Protein AF-A0A497JF42-F1 (afdb_monomer)

Secondary structure (DSSP, 8-state):
---EEETTEEESSS-BPPTTSS-SSHHHHHHHHHTT-SBEEPPPB-SS-B--SPSP-EEEETTEEEE-----B--HHHHHHHHHHHHTTSS-EEEEE--SSHHHHHHHHHHHTTTSSEEEE---SB-TTS-BGGG-HHHHHHHHHH-

Sequence (147 aa):
MLSTNVCKLKLRNPTILASGILGSTGASLKRVARHGAGAVVTKSIGKTPREGHKNPTIIELGDCLINAIGLANPGYKAFVEEIKIARQGNIPVIASVFGRSIEEYVEVAKGLQDYADAIELNLSCPNIEGKLFAQDAELSYEVVREV

pLDDT: mean 95.12, std 5.79, range [64.5, 98.75]

Foldseek 3Di:
DAWDDDPPFTFPHPAEADAPVLQQALVSLLVVLVVRGREYEHHAAWAAADQFDDPPQWDDDPPDIHGRRRSGHHHQVVCLVRLVSNCVSVHFYEYHYEDLALVRLLVSCVSCVVSGPYYHYDQQDHHPVGDGCVVDPVSVVSSVVND

Solvent-accessible surface area (backbone atoms only — not comparable to full-atom values): 7977 Å² total; per-residue (Å²): 135,60,58,42,72,57,91,91,46,77,21,76,26,82,48,62,46,54,63,62,58,66,17,85,40,12,71,46,33,21,48,47,36,72,72,68,43,16,28,39,25,28,29,51,28,28,73,60,62,36,84,37,48,74,79,83,31,64,47,80,56,89,97,44,74,51,72,53,51,63,64,50,32,74,10,43,82,67,43,49,60,32,45,60,48,22,48,76,34,77,44,50,38,30,42,25,32,32,42,51,48,59,68,39,36,34,53,38,48,67,74,40,55,91,72,31,77,42,80,40,82,51,42,82,42,49,29,85,86,65,50,41,35,69,79,34,72,65,55,38,48,52,46,65,72,70,93

Radius of gyration: 15.47 Å; Cα contacts (8 Å, |Δi|>4): 289; chains: 1; bounding box: 42×32×38 Å

Structure (mmCIF, N/CA/C/O bac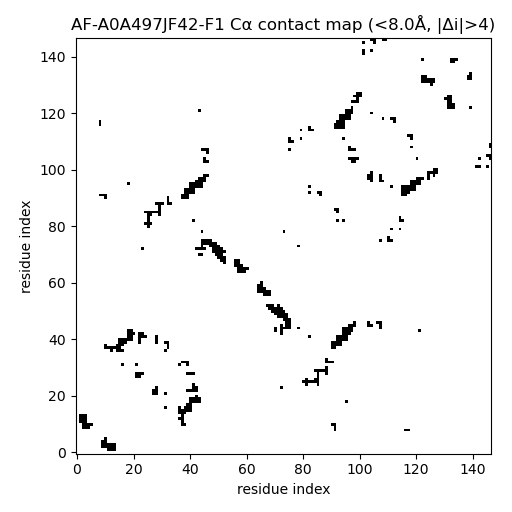kbone):
data_AF-A0A497JF42-F1
#
_entry.id   AF-A0A497JF42-F1
#
loop_
_atom_site.group_PDB
_atom_site.id
_atom_site.type_symbol
_atom_site.label_atom_id
_atom_site.label_alt_id
_atom_site.label_comp_id
_atom_site.label_asym_id
_atom_site.label_entity_id
_atom_site.label_seq_id
_atom_site.pdbx_PDB_ins_code
_atom_site.Cartn_x
_atom_site.Cartn_y
_atom_site.Cartn_z
_atom_site.occupancy
_atom_site.B_iso_or_equiv
_atom_site.auth_seq_id
_atom_site.auth_comp_id
_atom_site.auth_asym_id
_atom_site.auth_atom_id
_atom_site.pdbx_PDB_model_num
ATOM 1 N N . MET A 1 1 ? -25.081 -9.842 12.062 1.00 77.00 1 MET A N 1
ATOM 2 C CA . MET A 1 1 ? -24.153 -8.700 12.238 1.00 77.00 1 MET A CA 1
ATOM 3 C C . MET A 1 1 ? -22.841 -9.078 11.553 1.00 77.00 1 MET A C 1
ATOM 5 O O . MET A 1 1 ? -22.401 -10.190 11.791 1.00 77.00 1 MET A O 1
ATOM 9 N N . LEU A 1 2 ? -22.279 -8.246 10.662 1.00 95.50 2 LEU A N 1
ATOM 10 C CA . LEU A 1 2 ? -21.079 -8.591 9.862 1.00 95.50 2 LEU A CA 1
ATOM 11 C C . LEU A 1 2 ? -19.762 -8.004 10.413 1.00 95.50 2 LEU A C 1
ATOM 13 O O . LEU A 1 2 ? -18.708 -8.184 9.810 1.00 95.50 2 LEU A O 1
ATOM 17 N N . SER A 1 3 ? -19.800 -7.276 11.530 1.00 96.75 3 SER A N 1
ATOM 18 C CA . SER A 1 3 ? -18.610 -6.665 12.137 1.00 96.75 3 SER A CA 1
ATOM 19 C C . SER A 1 3 ? -17.518 -7.700 12.408 1.00 96.75 3 SER A C 1
ATOM 21 O O . SER A 1 3 ? -17.816 -8.780 12.912 1.00 96.75 3 SER A O 1
ATOM 23 N N . THR A 1 4 ? -16.267 -7.364 12.099 1.00 97.38 4 THR A N 1
ATOM 24 C CA . THR A 1 4 ? -15.122 -8.283 12.191 1.00 97.38 4 THR A CA 1
ATOM 25 C C . THR A 1 4 ? -13.882 -7.531 12.672 1.00 97.38 4 THR A C 1
ATOM 27 O O . THR A 1 4 ? -13.712 -6.352 12.363 1.00 97.38 4 THR A O 1
ATOM 30 N N . ASN A 1 5 ? -13.010 -8.209 13.419 1.00 97.25 5 ASN A N 1
ATOM 31 C CA . ASN A 1 5 ? -11.687 -7.697 13.768 1.00 97.25 5 ASN A CA 1
ATOM 32 C C . ASN A 1 5 ? -10.634 -8.388 12.898 1.00 97.25 5 ASN A C 1
ATOM 34 O O . ASN A 1 5 ? -10.625 -9.614 12.813 1.00 97.25 5 ASN A O 1
ATOM 38 N N . VAL A 1 6 ? -9.743 -7.610 12.287 1.00 95.75 6 VAL A N 1
ATOM 39 C CA . VAL A 1 6 ? -8.580 -8.114 11.545 1.00 95.75 6 VAL A CA 1
ATOM 40 C C . VAL A 1 6 ? -7.340 -7.515 12.193 1.00 95.75 6 VAL A C 1
ATOM 42 O O . VAL A 1 6 ? -7.120 -6.306 12.121 1.00 95.75 6 VAL A O 1
ATOM 45 N N . CYS A 1 7 ? -6.552 -8.342 12.881 1.00 92.94 7 CYS A N 1
ATOM 46 C CA . CYS A 1 7 ? -5.469 -7.875 13.750 1.00 92.94 7 CYS A CA 1
ATOM 47 C C . CYS A 1 7 ? -5.984 -6.806 14.742 1.00 92.94 7 CYS A C 1
ATOM 49 O O . CYS A 1 7 ? -6.870 -7.084 15.549 1.00 92.94 7 CYS A O 1
ATOM 51 N N . LYS A 1 8 ? -5.453 -5.577 14.676 1.00 92.50 8 LYS A N 1
ATOM 52 C CA . LYS A 1 8 ? -5.877 -4.437 15.508 1.00 92.50 8 LYS A CA 1
ATOM 53 C C . LYS A 1 8 ? -7.003 -3.602 14.874 1.00 92.50 8 LYS A C 1
ATOM 55 O O . LYS A 1 8 ? -7.526 -2.701 15.528 1.00 92.50 8 LYS A O 1
ATOM 60 N N . LEU A 1 9 ? -7.389 -3.885 13.627 1.00 96.81 9 LEU A N 1
ATOM 61 C CA . LEU A 1 9 ? -8.412 -3.135 12.901 1.00 96.81 9 LEU A CA 1
ATOM 62 C C . LEU A 1 9 ? -9.811 -3.625 13.274 1.00 96.81 9 LEU A C 1
ATOM 64 O O . LEU A 1 9 ? -10.141 -4.799 13.103 1.00 96.81 9 LEU A O 1
ATOM 68 N N . LYS A 1 10 ? -10.652 -2.698 13.737 1.00 97.06 10 LYS A N 1
ATOM 69 C CA . LYS A 1 10 ? -12.079 -2.935 13.979 1.00 97.06 10 LYS A CA 1
ATOM 70 C C . LYS A 1 10 ? -12.865 -2.528 12.740 1.00 97.06 10 LYS A C 1
ATOM 72 O O . LYS A 1 10 ? -12.937 -1.342 12.424 1.00 97.06 10 LYS A O 1
ATOM 77 N N . LEU A 1 11 ? -13.458 -3.495 12.045 1.00 98.25 11 LEU A N 1
ATOM 78 C CA . LEU A 1 11 ? -14.193 -3.259 10.805 1.00 98.25 11 LEU A CA 1
ATOM 79 C C . LEU A 1 11 ? -15.698 -3.400 11.038 1.00 98.25 11 LEU A C 1
ATOM 81 O O . LEU A 1 11 ? -16.174 -4.383 11.611 1.00 98.25 11 LEU A O 1
ATOM 85 N N . ARG A 1 12 ? -16.481 -2.443 10.530 1.00 97.12 12 ARG A N 1
ATOM 86 C CA . ARG A 1 12 ? -17.955 -2.505 10.593 1.00 97.12 12 ARG A CA 1
ATOM 87 C C . ARG A 1 12 ? -18.553 -3.657 9.769 1.00 97.12 12 ARG A C 1
ATOM 89 O O . ARG A 1 12 ? -19.689 -4.053 10.011 1.00 97.12 12 ARG A O 1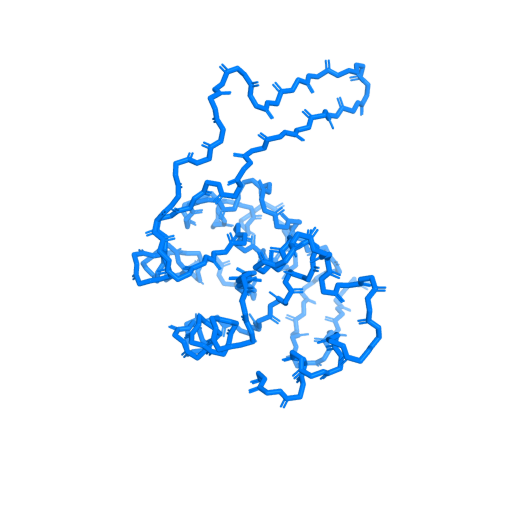
ATOM 96 N N . ASN A 1 13 ? -17.797 -4.175 8.802 1.00 97.88 13 ASN A N 1
ATOM 97 C CA . ASN A 1 13 ? -18.070 -5.360 7.985 1.00 97.88 13 ASN A CA 1
ATOM 98 C C . ASN A 1 13 ? -16.737 -5.852 7.361 1.00 97.88 13 ASN A C 1
ATOM 100 O O . ASN A 1 13 ? -15.760 -5.106 7.431 1.00 97.88 13 ASN A O 1
ATOM 104 N N . PRO A 1 14 ? -16.649 -7.050 6.752 1.00 97.38 14 PRO A N 1
ATOM 105 C CA . PRO A 1 14 ? -15.369 -7.616 6.316 1.00 97.38 14 PRO A CA 1
ATOM 106 C C . PRO A 1 14 ? -14.884 -7.096 4.951 1.00 97.38 14 PRO A C 1
ATOM 108 O O . PRO A 1 14 ? -13.887 -7.591 4.435 1.00 97.38 14 PRO A O 1
ATOM 111 N N . THR A 1 15 ? -15.580 -6.143 4.323 1.00 98.00 15 THR A N 1
ATOM 112 C CA . THR A 1 15 ? -15.193 -5.658 2.990 1.00 98.00 15 THR A CA 1
ATOM 113 C C . THR A 1 15 ? -14.031 -4.671 3.084 1.00 98.00 15 THR A C 1
ATOM 115 O O . THR A 1 15 ? -14.073 -3.710 3.853 1.00 98.00 15 THR A O 1
ATOM 118 N N . ILE A 1 16 ? -12.992 -4.891 2.283 1.00 98.31 16 ILE A N 1
ATOM 119 C CA . ILE A 1 16 ? -11.818 -4.021 2.187 1.00 98.31 16 ILE A CA 1
ATOM 120 C C . ILE A 1 16 ? -11.619 -3.688 0.707 1.00 98.31 16 ILE A C 1
ATOM 122 O O . ILE A 1 16 ? -11.621 -4.587 -0.133 1.00 98.31 16 ILE A O 1
ATOM 126 N N . LEU A 1 17 ? -11.494 -2.401 0.374 1.00 98.44 17 LEU A N 1
ATOM 127 C CA . LEU A 1 17 ? -11.210 -1.974 -1.001 1.00 98.44 17 LEU A CA 1
ATOM 128 C C . LEU A 1 17 ? -9.829 -2.482 -1.430 1.00 98.44 17 LEU A C 1
ATOM 130 O O . LEU A 1 17 ? -8.852 -2.198 -0.747 1.00 98.44 17 LEU A O 1
ATOM 134 N N . ALA A 1 18 ? -9.734 -3.169 -2.567 1.00 97.50 18 ALA A N 1
ATOM 135 C CA . ALA A 1 18 ? -8.450 -3.617 -3.102 1.00 97.50 18 ALA A CA 1
ATOM 136 C C . ALA A 1 18 ? -7.549 -2.431 -3.498 1.00 97.50 18 ALA A C 1
ATOM 138 O O . ALA A 1 18 ? -8.016 -1.461 -4.106 1.00 97.50 18 ALA A O 1
ATOM 139 N N . SER A 1 19 ? -6.245 -2.530 -3.210 1.00 97.00 19 SER A N 1
ATOM 140 C CA . SER A 1 19 ? -5.272 -1.511 -3.614 1.00 97.00 19 SER A CA 1
ATOM 141 C C . SER A 1 19 ? -5.317 -1.258 -5.125 1.00 97.00 19 SER A C 1
ATOM 143 O O . SER A 1 19 ? -5.365 -2.174 -5.944 1.00 97.00 19 SER A O 1
ATOM 145 N N . GLY A 1 20 ? -5.277 0.018 -5.509 1.00 91.94 20 GLY A N 1
ATOM 146 C CA . GLY A 1 20 ? -5.264 0.442 -6.909 1.00 91.94 20 GLY A CA 1
ATOM 147 C C . GLY A 1 20 ? -6.633 0.544 -7.580 1.00 91.94 20 GLY A C 1
ATOM 148 O O . GLY A 1 20 ? -6.700 1.099 -8.674 1.00 91.94 20 GLY A O 1
ATOM 149 N N . ILE A 1 21 ? -7.717 0.126 -6.922 1.00 95.38 21 ILE A N 1
ATOM 150 C CA . ILE A 1 21 ? -9.089 0.392 -7.367 1.00 95.38 21 ILE A CA 1
ATOM 151 C C . ILE A 1 21 ? -9.607 1.613 -6.621 1.00 95.38 21 ILE A C 1
ATOM 153 O O . ILE A 1 21 ? -9.738 1.572 -5.406 1.00 95.38 21 ILE A O 1
ATOM 157 N N . LEU A 1 22 ? -9.889 2.716 -7.326 1.00 95.81 22 LEU A N 1
ATOM 158 C CA . LEU A 1 22 ? -10.404 3.954 -6.710 1.00 95.81 22 LEU A CA 1
ATOM 159 C C . LEU A 1 22 ? -9.541 4.486 -5.537 1.00 95.81 22 LEU A C 1
ATOM 161 O O . LEU A 1 22 ? -10.025 5.266 -4.718 1.00 95.81 22 LEU A O 1
ATOM 165 N N . GLY A 1 23 ? -8.267 4.086 -5.466 1.00 94.31 23 GLY A N 1
ATOM 166 C CA . GLY A 1 23 ? -7.376 4.341 -4.330 1.00 94.31 23 GLY A CA 1
ATOM 167 C C . GLY A 1 23 ? -6.296 5.396 -4.567 1.00 94.31 23 GLY A C 1
ATOM 168 O O . GLY A 1 23 ? -5.417 5.547 -3.723 1.00 94.31 23 GLY A O 1
ATOM 169 N N . SER A 1 24 ? -6.321 6.098 -5.705 1.00 94.62 24 SER A N 1
ATOM 170 C CA . SER A 1 24 ? -5.296 7.090 -6.079 1.00 94.62 24 SER A CA 1
ATOM 171 C C . SER A 1 24 ? -5.542 8.492 -5.517 1.00 94.62 24 SER A C 1
ATOM 173 O O . SER A 1 24 ? -4.653 9.329 -5.599 1.00 94.62 24 SER A O 1
ATOM 175 N N . THR A 1 25 ? -6.731 8.763 -4.970 1.00 97.75 25 THR A N 1
ATOM 176 C CA . THR A 1 25 ? -7.054 10.034 -4.306 1.00 97.75 25 THR A CA 1
ATOM 177 C C . THR A 1 25 ? -7.852 9.778 -3.033 1.00 97.75 25 THR A C 1
ATOM 179 O O . THR A 1 25 ? -8.695 8.878 -2.961 1.00 97.75 25 THR A O 1
ATOM 182 N N . GLY A 1 26 ? -7.633 10.611 -2.028 1.00 98.25 26 GLY A N 1
ATOM 183 C CA . GLY A 1 26 ? -8.344 10.643 -0.764 1.00 98.25 26 GLY A CA 1
ATOM 184 C C . GLY A 1 26 ? -9.828 10.918 -0.940 1.00 98.25 26 GLY A C 1
ATOM 185 O O . GLY A 1 26 ? -10.647 10.326 -0.242 1.00 98.25 26 GLY A O 1
ATOM 186 N N . ALA A 1 27 ? -10.206 11.747 -1.918 1.00 98.44 27 ALA A N 1
ATOM 187 C CA . ALA A 1 27 ? -11.608 11.985 -2.257 1.00 98.44 27 ALA A CA 1
ATOM 188 C C . ALA A 1 27 ? -12.312 10.692 -2.709 1.00 98.44 27 ALA A C 1
ATOM 190 O O . ALA A 1 27 ? -13.439 10.412 -2.292 1.00 98.44 27 ALA A O 1
ATOM 191 N N . SER A 1 28 ? -11.630 9.880 -3.521 1.00 98.44 28 SER A N 1
ATOM 192 C CA . SER A 1 28 ? -12.142 8.597 -4.000 1.00 98.44 28 SER A CA 1
ATOM 193 C C . SER A 1 28 ? -12.209 7.554 -2.877 1.00 98.44 28 SER A C 1
ATOM 195 O O . SER A 1 28 ? -13.251 6.925 -2.683 1.00 98.44 28 SER A O 1
ATOM 197 N N . LEU A 1 29 ? -11.168 7.456 -2.046 1.00 98.62 29 LEU A N 1
ATOM 198 C CA . LEU A 1 29 ? -11.154 6.608 -0.847 1.00 98.62 29 LEU A CA 1
ATOM 199 C C . LEU A 1 29 ? -12.285 6.978 0.129 1.00 98.62 29 LEU A C 1
ATOM 201 O O . LEU A 1 29 ? -13.059 6.121 0.555 1.00 98.62 29 LEU A O 1
ATOM 205 N N . LYS A 1 30 ? -12.458 8.273 0.420 1.00 98.56 30 LYS A N 1
ATOM 206 C CA . LYS A 1 30 ? -13.552 8.795 1.254 1.00 98.56 30 LYS A CA 1
ATOM 207 C C . LYS A 1 30 ? -14.919 8.488 0.646 1.00 98.56 30 LYS A C 1
ATOM 209 O O . LYS A 1 30 ? -15.862 8.177 1.375 1.00 98.56 30 LYS A O 1
ATOM 214 N N . ARG A 1 31 ? -15.059 8.553 -0.683 1.00 98.44 31 ARG A N 1
ATOM 215 C CA . ARG A 1 31 ? -16.292 8.144 -1.367 1.00 98.44 31 ARG A CA 1
ATOM 216 C C . ARG A 1 31 ? -16.572 6.664 -1.118 1.00 98.44 31 ARG A C 1
ATOM 218 O O . ARG A 1 31 ? -17.683 6.359 -0.696 1.00 98.44 31 ARG A O 1
ATOM 225 N N . VAL A 1 32 ? -15.601 5.773 -1.313 1.00 98.44 32 VAL A N 1
ATOM 226 C CA . VAL A 1 32 ? -15.771 4.331 -1.052 1.00 98.44 32 VAL A CA 1
ATOM 227 C C . VAL A 1 32 ? -16.148 4.072 0.410 1.00 98.44 32 VAL A C 1
ATOM 229 O O . VAL A 1 32 ? -17.096 3.334 0.683 1.00 98.44 32 VAL A O 1
ATOM 232 N N . ALA A 1 33 ? -15.503 4.765 1.351 1.00 98.25 33 ALA A N 1
ATOM 233 C CA . ALA A 1 33 ? -15.865 4.714 2.763 1.00 98.25 33 ALA A CA 1
ATOM 234 C C . ALA A 1 33 ? -17.334 5.097 3.007 1.00 98.25 33 ALA A C 1
ATOM 236 O O . ALA A 1 33 ? -18.055 4.408 3.726 1.00 98.25 33 ALA A O 1
ATOM 237 N N . ARG A 1 34 ? -17.838 6.153 2.364 1.00 97.94 34 ARG A N 1
ATOM 238 C CA . ARG A 1 34 ? -19.252 6.552 2.486 1.00 97.94 34 ARG A C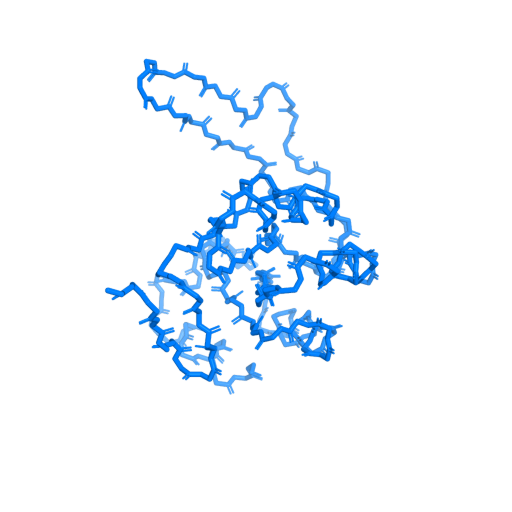A 1
ATOM 239 C C . ARG A 1 34 ? -20.230 5.538 1.884 1.00 97.94 34 ARG A C 1
ATOM 241 O O . ARG A 1 34 ? -21.379 5.516 2.308 1.00 97.94 34 ARG A O 1
ATOM 248 N N . HIS A 1 35 ? -19.784 4.693 0.954 1.00 97.69 35 HIS A N 1
ATOM 249 C CA . HIS A 1 35 ? -20.618 3.697 0.265 1.00 97.69 35 HIS A CA 1
ATOM 250 C C . HIS A 1 35 ? -20.571 2.298 0.899 1.00 97.69 35 HIS A C 1
ATOM 252 O O . HIS A 1 35 ? -21.035 1.336 0.299 1.00 97.69 35 HIS A O 1
ATOM 258 N N . GLY A 1 36 ? -20.055 2.170 2.124 1.00 97.00 36 GLY A N 1
ATOM 259 C CA . GLY A 1 36 ? -20.260 0.963 2.931 1.00 97.00 36 GLY A CA 1
ATOM 260 C C . GLY A 1 36 ? -19.032 0.081 3.147 1.00 97.00 36 GLY A C 1
ATOM 261 O O . GLY A 1 36 ? -19.140 -0.873 3.912 1.00 97.00 36 GLY A O 1
ATOM 262 N N . ALA A 1 37 ? -17.860 0.411 2.591 1.00 98.06 37 ALA A N 1
ATOM 263 C CA . ALA A 1 37 ? -16.638 -0.373 2.817 1.00 98.06 37 ALA A CA 1
ATOM 264 C C . ALA A 1 37 ? -16.271 -0.488 4.311 1.00 98.06 37 ALA A C 1
ATOM 266 O O . ALA A 1 37 ? -16.497 0.445 5.088 1.00 98.06 37 ALA A O 1
ATOM 267 N N . GLY A 1 38 ? -15.725 -1.628 4.729 1.00 98.19 38 GLY A N 1
ATOM 268 C CA . GLY A 1 38 ? -15.217 -1.854 6.085 1.00 98.19 38 GLY A CA 1
ATOM 269 C C . GLY A 1 38 ? -13.877 -1.161 6.339 1.00 98.19 38 GLY A C 1
ATOM 270 O O . GLY A 1 38 ? -13.699 -0.582 7.407 1.00 98.19 38 GLY A O 1
ATOM 271 N N . ALA A 1 39 ? -12.990 -1.167 5.342 1.00 98.62 39 ALA A N 1
ATOM 272 C CA . ALA A 1 39 ? -11.751 -0.389 5.275 1.00 98.62 39 ALA A CA 1
ATOM 273 C C . ALA A 1 39 ? -11.439 -0.001 3.819 1.00 98.62 39 ALA A C 1
ATOM 275 O O . ALA A 1 39 ? -12.002 -0.570 2.877 1.00 98.62 39 ALA A O 1
ATOM 276 N N . VAL A 1 40 ? -10.524 0.948 3.628 1.00 98.69 40 VAL A N 1
ATOM 277 C CA . VAL A 1 40 ? -10.010 1.316 2.302 1.00 98.69 40 VAL A CA 1
ATOM 278 C C . VAL A 1 40 ? -8.497 1.193 2.239 1.00 98.69 40 VAL A C 1
ATOM 280 O O . VAL A 1 40 ? -7.813 1.507 3.210 1.00 98.69 40 VAL A O 1
ATOM 283 N N . VAL A 1 41 ? -7.985 0.760 1.088 1.00 98.75 41 VAL A N 1
ATOM 284 C CA . VAL A 1 41 ? -6.550 0.617 0.836 1.00 98.75 41 VAL A CA 1
ATOM 285 C C . VAL A 1 41 ? -6.130 1.627 -0.225 1.00 98.75 41 VAL A C 1
ATOM 287 O O . VAL A 1 41 ? -6.780 1.765 -1.265 1.00 98.75 41 VAL A O 1
ATOM 290 N N . THR A 1 42 ? -5.047 2.357 0.028 1.00 98.38 42 THR A N 1
ATOM 291 C CA . THR A 1 42 ? -4.470 3.281 -0.957 1.00 98.38 42 THR A CA 1
ATOM 292 C C . THR A 1 42 ? -3.958 2.519 -2.180 1.00 98.38 42 THR A C 1
ATOM 294 O O . THR A 1 42 ? -3.705 1.314 -2.125 1.00 98.38 42 THR A O 1
ATOM 297 N N . LYS A 1 43 ? -3.719 3.204 -3.304 1.00 96.88 43 LYS A N 1
ATOM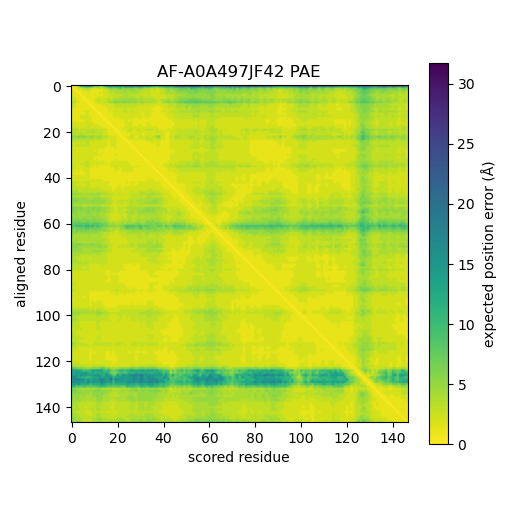 298 C CA . LYS A 1 43 ? -2.806 2.664 -4.327 1.00 96.88 43 LYS A CA 1
ATOM 299 C C . LYS A 1 43 ? -1.458 2.333 -3.667 1.00 96.88 43 LYS A C 1
ATOM 301 O O . LYS A 1 43 ? -1.063 3.051 -2.755 1.00 96.88 43 LYS A O 1
ATOM 306 N N . SER A 1 44 ? -0.758 1.286 -4.112 1.00 97.38 44 SER A N 1
ATOM 307 C CA . SER A 1 44 ? 0.611 1.029 -3.647 1.00 97.38 44 SER A CA 1
ATOM 308 C C . SER A 1 44 ? 1.514 2.227 -3.957 1.00 97.38 44 SER A C 1
ATOM 310 O O . SER A 1 44 ? 1.703 2.568 -5.129 1.00 97.38 44 SER A O 1
ATOM 312 N N . ILE A 1 45 ? 2.042 2.871 -2.915 1.00 97.62 45 ILE A N 1
ATOM 313 C CA . ILE A 1 45 ? 2.880 4.071 -3.008 1.00 97.62 45 ILE A CA 1
ATOM 314 C C . ILE A 1 45 ? 4.347 3.702 -2.788 1.00 97.62 45 ILE A C 1
ATOM 316 O O . ILE A 1 45 ? 4.652 2.838 -1.970 1.00 97.62 45 ILE A O 1
ATOM 320 N N . GLY A 1 46 ? 5.243 4.349 -3.532 1.00 97.00 46 GLY A N 1
ATOM 321 C CA . GLY A 1 46 ? 6.686 4.143 -3.423 1.00 97.00 46 GLY A CA 1
ATOM 322 C C . GLY A 1 46 ? 7.419 5.388 -2.933 1.00 97.00 46 GLY A C 1
ATOM 323 O O . GLY A 1 46 ? 6.817 6.422 -2.627 1.00 97.00 46 GLY A O 1
ATOM 324 N N . LYS A 1 47 ? 8.750 5.297 -2.896 1.00 97.06 47 LYS A N 1
ATOM 325 C CA . LYS A 1 47 ? 9.630 6.391 -2.467 1.00 97.06 47 LYS A CA 1
ATOM 326 C C . LYS A 1 47 ? 9.511 7.624 -3.364 1.00 97.06 47 LYS A C 1
ATOM 328 O O . LYS A 1 47 ? 9.332 8.738 -2.873 1.00 97.06 47 LYS A O 1
ATOM 333 N N . THR A 1 48 ? 9.609 7.418 -4.675 1.00 95.75 48 THR A N 1
ATOM 334 C CA . THR A 1 48 ? 9.627 8.481 -5.687 1.00 95.75 48 THR A CA 1
ATOM 335 C C . THR A 1 48 ? 8.384 8.449 -6.581 1.00 95.75 48 THR A C 1
ATOM 337 O O . THR A 1 48 ? 7.777 7.385 -6.754 1.00 95.75 48 THR A O 1
ATOM 340 N N . PRO A 1 49 ? 7.997 9.601 -7.167 1.00 96.50 49 PRO A N 1
ATOM 341 C CA . PRO A 1 49 ? 6.914 9.654 -8.139 1.00 96.50 49 PRO A CA 1
ATOM 342 C C . PRO A 1 49 ? 7.167 8.735 -9.337 1.00 96.50 49 PRO A C 1
ATOM 344 O O . PRO A 1 49 ? 8.295 8.585 -9.808 1.00 96.50 49 PRO A O 1
ATOM 347 N N . ARG A 1 50 ? 6.091 8.151 -9.858 1.00 94.62 50 ARG A N 1
ATOM 348 C CA . ARG A 1 50 ? 6.079 7.328 -11.068 1.00 94.62 50 ARG A CA 1
ATOM 349 C C . ARG A 1 50 ? 4.884 7.713 -11.921 1.00 94.62 50 ARG A C 1
ATOM 351 O O . ARG A 1 50 ? 3.758 7.717 -11.430 1.00 94.62 50 ARG A O 1
ATOM 358 N N . GLU A 1 51 ? 5.123 7.956 -13.204 1.00 94.62 51 GLU A N 1
ATOM 359 C CA . GLU A 1 51 ? 4.049 8.220 -14.172 1.00 94.62 51 GLU A CA 1
ATOM 360 C C . GLU A 1 51 ? 3.256 6.953 -14.522 1.00 94.62 51 GLU A C 1
ATOM 362 O O . GLU A 1 51 ? 2.065 7.026 -14.809 1.00 94.62 51 GLU A O 1
ATOM 367 N N . GLY A 1 52 ? 3.898 5.783 -14.444 1.00 94.06 52 GLY A N 1
ATOM 368 C CA . GLY A 1 52 ? 3.327 4.519 -14.906 1.00 94.06 52 GLY A CA 1
ATOM 369 C C . GLY A 1 52 ? 3.553 4.279 -16.398 1.00 94.06 52 GLY A C 1
ATOM 370 O O . GLY A 1 52 ? 4.404 4.907 -17.025 1.00 94.06 52 GLY A O 1
ATOM 371 N N . HIS A 1 53 ? 2.832 3.313 -16.961 1.00 95.62 53 HIS A N 1
ATOM 372 C CA . HIS A 1 53 ? 2.893 3.026 -18.394 1.00 95.62 53 HIS A CA 1
ATOM 373 C C . HIS A 1 53 ? 2.026 4.002 -19.203 1.00 95.62 53 HIS A C 1
ATOM 375 O O . HIS A 1 53 ? 1.093 4.616 -18.686 1.00 95.62 53 HIS A O 1
ATOM 381 N N . LYS A 1 54 ? 2.311 4.119 -20.506 1.00 95.81 54 LYS A N 1
ATOM 382 C CA . LYS A 1 54 ? 1.485 4.909 -21.427 1.00 95.81 54 LYS A CA 1
ATOM 383 C C . LYS A 1 54 ? 0.126 4.242 -21.625 1.00 95.81 54 LYS A C 1
ATOM 385 O O . LYS A 1 54 ? 0.044 3.027 -21.774 1.00 95.81 54 LYS A O 1
ATOM 390 N N . ASN A 1 55 ? -0.926 5.053 -21.660 1.00 94.75 55 ASN A N 1
ATOM 391 C CA . ASN A 1 55 ? -2.274 4.568 -21.927 1.00 94.75 55 ASN A CA 1
ATOM 392 C C . ASN A 1 55 ? -2.429 4.043 -23.370 1.00 94.75 55 ASN A C 1
ATOM 394 O O . ASN A 1 55 ? -1.753 4.555 -24.265 1.00 94.75 55 ASN A O 1
ATOM 398 N N . PRO A 1 56 ? -3.336 3.073 -23.606 1.00 95.31 56 PRO A N 1
ATOM 399 C CA . PRO A 1 56 ? -4.256 2.471 -22.633 1.00 95.31 56 PRO A CA 1
ATOM 400 C C . PRO A 1 56 ? -3.563 1.463 -21.703 1.00 95.31 56 PRO A C 1
ATOM 402 O O . PRO A 1 56 ? -2.895 0.539 -22.152 1.00 95.31 56 PRO A O 1
ATOM 405 N N . THR A 1 57 ? -3.742 1.637 -20.390 1.00 95.19 57 THR A N 1
ATOM 406 C CA . THR A 1 57 ? -3.180 0.741 -19.360 1.00 95.19 57 THR A CA 1
ATOM 407 C C . THR A 1 57 ? -4.224 -0.155 -18.699 1.00 95.19 57 THR A C 1
ATOM 409 O O . THR A 1 57 ? -3.873 -0.976 -17.856 1.00 95.19 57 THR A O 1
ATOM 412 N N . ILE A 1 58 ? -5.497 -0.013 -19.073 1.00 95.75 58 ILE A N 1
ATOM 413 C CA . ILE A 1 58 ? -6.605 -0.877 -18.665 1.00 95.75 58 ILE A CA 1
ATOM 414 C C . ILE A 1 58 ? -7.423 -1.180 -19.914 1.00 95.75 58 ILE A C 1
ATOM 416 O O . ILE A 1 58 ? -7.718 -0.269 -20.689 1.00 95.75 58 ILE A O 1
ATOM 420 N N . ILE A 1 59 ? -7.792 -2.442 -20.086 1.00 96.75 59 ILE A N 1
ATOM 421 C CA . ILE A 1 59 ? -8.737 -2.894 -21.104 1.00 96.75 59 ILE A CA 1
ATOM 422 C C . ILE A 1 59 ? -9.814 -3.757 -20.445 1.00 96.75 59 ILE A C 1
ATOM 424 O O . ILE A 1 59 ? -9.538 -4.490 -19.492 1.00 96.75 59 ILE A O 1
ATOM 428 N N . GLU A 1 60 ? -11.034 -3.659 -20.956 1.00 96.38 60 GLU A N 1
ATOM 429 C CA . GLU A 1 60 ? -12.166 -4.494 -20.557 1.00 96.38 60 GLU A CA 1
ATOM 430 C C . GLU A 1 60 ? -12.240 -5.723 -21.464 1.00 96.38 60 GLU A C 1
ATOM 432 O O . GLU A 1 60 ? -12.110 -5.611 -22.684 1.00 96.38 60 GLU A O 1
ATOM 437 N N . LEU A 1 61 ? -12.420 -6.899 -20.865 1.00 94.44 61 LEU A N 1
ATOM 438 C CA . LEU A 1 61 ? -12.568 -8.175 -21.556 1.00 94.44 61 LEU A CA 1
ATOM 439 C C . LEU A 1 61 ? -13.775 -8.922 -20.995 1.00 94.44 61 LEU A C 1
ATOM 441 O O . LEU A 1 61 ? -13.646 -9.749 -20.092 1.00 94.44 61 LEU A O 1
ATOM 445 N N . GLY A 1 62 ? -14.953 -8.631 -21.548 1.00 94.62 62 GLY A N 1
ATOM 446 C CA . GLY A 1 62 ? -16.208 -9.211 -21.073 1.00 94.62 62 GLY A CA 1
ATOM 447 C C . GLY A 1 62 ? -16.414 -8.894 -19.594 1.00 94.62 62 GLY A C 1
ATOM 448 O O . GLY A 1 62 ? -16.557 -7.735 -19.228 1.00 94.62 62 GLY A O 1
ATOM 449 N N . ASP A 1 63 ? -16.357 -9.921 -18.748 1.00 94.88 63 ASP A N 1
ATOM 450 C CA . ASP A 1 63 ? -16.605 -9.802 -17.308 1.00 94.88 63 ASP A CA 1
ATOM 451 C C . ASP A 1 63 ? -15.352 -9.455 -16.475 1.00 94.88 63 ASP A C 1
ATOM 453 O O . ASP A 1 63 ? -15.396 -9.491 -15.242 1.00 94.88 63 ASP A O 1
ATOM 457 N N . CYS A 1 64 ? -14.208 -9.152 -17.103 1.00 95.25 64 CYS A N 1
ATOM 458 C CA . CYS A 1 64 ? -12.969 -8.835 -16.388 1.00 95.25 64 CYS A CA 1
ATOM 459 C C . CYS A 1 64 ? -12.208 -7.629 -16.954 1.00 95.25 64 CYS A C 1
ATOM 461 O O . CYS A 1 64 ? -12.481 -7.118 -18.038 1.00 95.25 64 CYS A O 1
ATOM 463 N N . LEU A 1 65 ? -11.217 -7.173 -16.184 1.00 95.25 65 LEU A N 1
ATOM 464 C CA . LEU A 1 65 ? -10.293 -6.113 -16.573 1.00 95.25 65 LEU A CA 1
ATOM 465 C C . LEU A 1 65 ? -8.873 -6.676 -16.644 1.00 95.25 65 LEU A C 1
ATOM 467 O O . LEU A 1 65 ? -8.409 -7.313 -15.696 1.00 95.25 65 LEU A O 1
ATOM 471 N N . ILE A 1 66 ? -8.149 -6.367 -17.718 1.00 95.44 66 ILE A N 1
ATOM 472 C CA . ILE A 1 66 ? -6.690 -6.522 -17.771 1.00 95.44 66 ILE A CA 1
ATOM 473 C C . ILE A 1 66 ? -6.065 -5.150 -17.556 1.00 95.44 66 ILE A C 1
ATOM 475 O O . ILE A 1 66 ? -6.507 -4.163 -18.140 1.00 95.44 66 ILE A O 1
ATOM 479 N N . ASN A 1 67 ? -5.023 -5.081 -16.725 1.00 94.56 67 ASN A N 1
ATOM 480 C CA . ASN A 1 67 ? -4.311 -3.835 -16.471 1.00 94.56 67 ASN A CA 1
ATOM 481 C C . ASN A 1 67 ? -2.788 -4.000 -16.506 1.00 94.56 67 ASN A C 1
ATOM 483 O O . ASN A 1 67 ? -2.245 -5.038 -16.139 1.00 94.56 67 ASN A O 1
ATOM 487 N N . ALA A 1 68 ? -2.118 -2.923 -16.900 1.00 94.81 68 ALA A N 1
ATOM 488 C CA . ALA A 1 68 ? -0.675 -2.748 -16.883 1.00 94.81 68 ALA A CA 1
ATOM 489 C C . ALA A 1 68 ? -0.344 -1.296 -16.491 1.00 94.81 68 ALA A C 1
ATOM 491 O O . ALA A 1 68 ? 0.242 -0.554 -17.269 1.00 94.81 68 ALA A O 1
ATOM 492 N N . ILE A 1 69 ? -0.739 -0.872 -15.283 1.00 93.50 69 ILE A N 1
ATOM 493 C CA . ILE A 1 69 ? -0.624 0.530 -14.821 1.00 93.50 69 ILE A CA 1
ATOM 494 C C . ILE A 1 69 ? 0.833 1.004 -14.665 1.00 93.50 69 ILE A C 1
ATOM 496 O O . ILE A 1 69 ? 1.123 2.185 -14.832 1.00 93.50 69 ILE A O 1
ATOM 500 N N . GLY A 1 70 ? 1.761 0.116 -14.292 1.00 91.62 70 GLY A N 1
ATOM 501 C CA . GLY A 1 70 ? 3.168 0.485 -14.059 1.00 91.62 70 GLY A CA 1
ATOM 502 C C . GLY A 1 70 ? 3.439 1.218 -12.732 1.00 91.62 70 GLY A C 1
ATOM 503 O O . GLY A 1 70 ? 4.426 1.946 -12.617 1.00 91.62 70 GLY A O 1
ATOM 504 N N . LEU A 1 71 ? 2.576 1.019 -11.722 1.00 91.69 71 LEU A N 1
ATOM 505 C CA . LEU A 1 71 ? 2.678 1.631 -10.383 1.00 91.69 71 LEU A CA 1
ATOM 506 C C . LEU A 1 71 ? 2.677 3.170 -10.408 1.00 91.69 71 LEU A C 1
ATOM 508 O O . LEU A 1 71 ? 3.419 3.794 -9.654 1.00 91.69 71 LEU A O 1
ATOM 512 N N . ALA A 1 72 ? 1.847 3.782 -11.258 1.00 93.62 72 ALA A N 1
ATOM 513 C CA . ALA A 1 72 ? 1.643 5.231 -11.266 1.00 93.62 72 ALA A CA 1
ATOM 514 C C . ALA A 1 72 ? 1.256 5.746 -9.866 1.00 93.62 72 ALA A C 1
ATOM 516 O O . ALA A 1 72 ? 0.252 5.301 -9.302 1.00 93.62 72 ALA A O 1
ATOM 517 N N . ASN A 1 73 ? 2.070 6.633 -9.288 1.00 95.25 73 ASN A N 1
ATOM 518 C CA . ASN A 1 73 ? 1.869 7.198 -7.951 1.00 95.25 73 ASN A CA 1
ATOM 519 C C . ASN A 1 73 ? 2.712 8.481 -7.756 1.00 95.25 73 ASN A C 1
ATOM 521 O O . ASN A 1 73 ? 3.752 8.618 -8.397 1.00 95.25 73 ASN A O 1
ATOM 525 N N . PRO A 1 74 ? 2.327 9.408 -6.861 1.00 95.88 74 PRO A N 1
ATOM 526 C CA . PRO A 1 74 ? 3.047 10.670 -6.660 1.00 95.88 74 PRO A CA 1
ATOM 527 C C . PRO A 1 74 ? 4.207 10.582 -5.647 1.00 95.88 74 PRO A C 1
ATOM 529 O O . PRO A 1 74 ? 4.814 11.602 -5.330 1.00 95.88 74 PRO A O 1
ATOM 532 N N . GLY A 1 75 ? 4.519 9.394 -5.119 1.00 97.50 75 GLY A N 1
ATOM 533 C CA . GLY A 1 75 ? 5.455 9.205 -4.010 1.00 97.50 75 GLY A CA 1
ATOM 534 C C . GLY A 1 75 ? 4.831 9.472 -2.632 1.00 97.50 75 GLY A C 1
ATOM 535 O O . GLY A 1 75 ? 3.875 10.238 -2.489 1.00 97.50 75 GLY A O 1
ATOM 536 N N . TYR A 1 76 ? 5.376 8.831 -1.595 1.00 98.06 76 TYR A N 1
ATOM 537 C CA . TYR A 1 76 ? 4.741 8.771 -0.269 1.00 98.06 76 TYR A CA 1
ATOM 538 C C . TYR A 1 76 ? 4.554 10.135 0.395 1.00 98.06 76 TYR A C 1
ATOM 540 O O .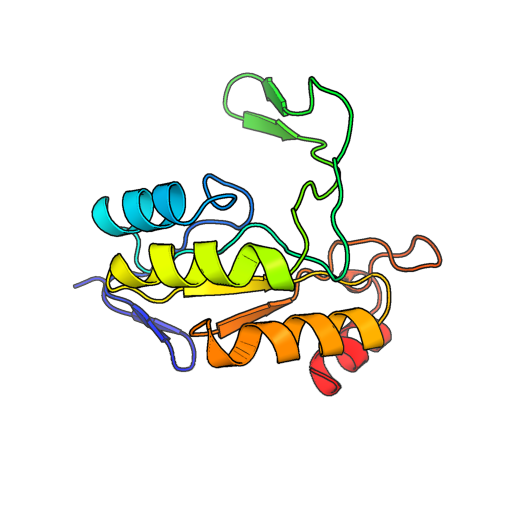 TYR A 1 76 ? 3.492 10.397 0.950 1.00 98.06 76 TYR A O 1
ATOM 548 N N . LYS A 1 77 ? 5.537 11.035 0.270 1.00 97.88 77 LYS A N 1
ATOM 549 C CA . LYS A 1 77 ? 5.480 12.378 0.870 1.00 97.88 77 LYS A CA 1
ATOM 550 C C . LYS A 1 77 ? 4.289 13.185 0.357 1.00 97.88 77 LYS A C 1
ATOM 552 O O . LYS A 1 77 ? 3.588 13.803 1.148 1.00 97.88 77 LYS A O 1
ATOM 557 N N . ALA A 1 78 ? 4.050 13.154 -0.954 1.00 97.12 78 ALA A N 1
ATOM 558 C CA . ALA A 1 78 ? 2.920 13.847 -1.565 1.00 97.12 78 ALA A CA 1
ATOM 559 C C . ALA A 1 78 ? 1.585 13.155 -1.243 1.00 97.12 78 ALA A C 1
ATOM 561 O O . ALA A 1 78 ? 0.558 13.815 -1.114 1.00 97.12 78 ALA A O 1
ATOM 562 N N . PHE A 1 79 ? 1.597 11.830 -1.074 1.00 97.75 79 PHE A N 1
ATOM 563 C CA . PHE A 1 79 ? 0.387 11.048 -0.829 1.00 97.75 79 PHE A CA 1
ATOM 564 C C . PHE A 1 79 ? -0.169 11.175 0.603 1.00 97.75 79 PHE A C 1
ATOM 566 O O . PHE A 1 79 ? -1.326 10.829 0.843 1.00 97.75 79 PHE A O 1
ATOM 573 N N . VAL A 1 80 ? 0.608 11.707 1.555 1.00 98.25 80 VAL A N 1
ATOM 574 C CA . VAL A 1 80 ? 0.160 11.939 2.943 1.00 98.25 80 VAL A CA 1
ATOM 575 C C . VAL A 1 80 ? -1.141 12.749 3.001 1.00 98.25 80 VAL A C 1
ATOM 577 O O . VAL A 1 80 ? -2.039 12.416 3.777 1.00 98.25 80 VAL A O 1
ATOM 580 N N . GLU A 1 81 ? -1.286 13.780 2.165 1.00 98.12 81 GLU A N 1
ATOM 581 C CA . GLU A 1 81 ? -2.501 14.606 2.150 1.00 98.12 81 GLU A CA 1
ATOM 582 C C . GLU A 1 81 ? -3.733 13.820 1.681 1.00 98.12 81 GLU A C 1
ATOM 584 O O . GLU A 1 81 ? -4.818 13.957 2.250 1.00 98.12 81 GLU A O 1
ATOM 589 N N . GLU A 1 82 ? -3.566 12.904 0.726 1.00 98.44 82 GLU A N 1
ATOM 590 C CA . GLU A 1 82 ? -4.652 12.032 0.272 1.00 98.44 82 GLU A CA 1
ATOM 591 C C . GLU A 1 82 ? -5.104 11.069 1.381 1.00 98.44 82 GLU A C 1
ATOM 593 O O . GLU A 1 82 ? -6.305 10.844 1.560 1.00 98.44 82 GLU A O 1
ATOM 598 N N . ILE A 1 83 ? -4.174 10.557 2.195 1.00 98.38 83 ILE A N 1
ATOM 599 C CA . ILE A 1 83 ? -4.504 9.725 3.364 1.00 98.38 83 ILE A CA 1
ATOM 600 C C . ILE A 1 83 ? -5.286 10.541 4.399 1.00 98.38 83 ILE A C 1
ATOM 602 O O . ILE A 1 83 ? -6.318 10.079 4.894 1.00 98.38 83 ILE A O 1
ATOM 606 N N . LYS A 1 84 ? -4.865 11.778 4.691 1.00 98.38 84 LYS A N 1
ATOM 607 C CA . LYS A 1 84 ? -5.593 12.669 5.614 1.00 98.38 84 LYS A CA 1
ATOM 608 C C . LYS A 1 84 ? -7.028 12.924 5.148 1.00 98.38 84 LYS A C 1
ATOM 610 O O . LYS A 1 84 ? -7.949 12.885 5.964 1.00 98.38 84 LYS A O 1
ATOM 615 N N . ILE A 1 85 ? -7.243 13.132 3.846 1.00 98.62 85 ILE A N 1
ATOM 616 C CA . ILE A 1 85 ? -8.588 13.281 3.268 1.00 98.62 85 ILE A CA 1
ATOM 617 C C . ILE A 1 85 ? -9.384 11.974 3.399 1.00 98.62 85 ILE A C 1
ATOM 619 O O . ILE A 1 85 ? -10.552 12.011 3.797 1.00 98.62 85 ILE A O 1
ATOM 623 N N . ALA A 1 86 ? -8.769 10.821 3.113 1.00 98.44 86 ALA A N 1
ATOM 624 C CA . ALA A 1 86 ? -9.414 9.511 3.218 1.00 98.44 86 ALA A CA 1
ATOM 625 C C . ALA A 1 86 ? -9.924 9.223 4.641 1.00 98.44 86 ALA A C 1
ATOM 627 O O . ALA A 1 86 ? -11.056 8.763 4.805 1.00 98.44 86 ALA A O 1
ATOM 628 N N . ARG A 1 87 ? -9.141 9.572 5.673 1.00 98.06 87 ARG A N 1
ATOM 629 C CA . ARG A 1 87 ? -9.499 9.376 7.092 1.00 98.06 87 ARG A CA 1
ATOM 630 C C . ARG A 1 87 ? -10.775 10.094 7.517 1.00 98.06 87 ARG A C 1
ATOM 632 O O . ARG A 1 87 ? -11.471 9.625 8.412 1.00 98.06 87 ARG A O 1
ATOM 639 N N . GLN A 1 88 ? -11.149 11.176 6.836 1.00 98.31 88 GLN A N 1
ATOM 640 C CA . GLN A 1 88 ? -12.435 11.848 7.065 1.00 98.31 88 GLN A CA 1
ATOM 641 C C . GLN A 1 88 ? -13.648 10.963 6.706 1.00 98.31 88 GLN A C 1
ATOM 643 O O . GLN A 1 88 ? -14.790 11.365 6.922 1.00 98.31 88 GLN A O 1
ATOM 648 N N . GLY A 1 89 ? -13.426 9.787 6.107 1.00 97.50 89 GLY A N 1
ATOM 649 C CA . GLY A 1 89 ? -14.429 8.746 5.891 1.00 97.50 89 GLY A CA 1
ATOM 650 C C . GLY A 1 89 ? -14.801 7.944 7.146 1.00 97.50 89 GLY A C 1
ATOM 651 O O . GLY A 1 89 ? -15.747 7.163 7.072 1.00 97.50 89 GLY A O 1
ATOM 652 N N . ASN A 1 90 ? -14.109 8.146 8.277 1.00 97.19 90 ASN A N 1
ATOM 653 C CA . ASN A 1 90 ? -14.374 7.505 9.575 1.00 97.19 90 ASN A CA 1
ATOM 654 C C . ASN A 1 90 ? -14.388 5.963 9.538 1.00 97.19 90 ASN A C 1
ATOM 656 O O . ASN A 1 90 ? -15.157 5.320 10.251 1.00 97.19 90 ASN A O 1
ATOM 660 N N . ILE A 1 91 ? -13.533 5.372 8.702 1.00 98.12 91 ILE A N 1
ATOM 661 C CA . ILE A 1 91 ? -13.218 3.938 8.689 1.00 98.12 91 ILE A CA 1
ATOM 662 C C . ILE A 1 91 ? -11.696 3.768 8.588 1.00 98.12 91 ILE A C 1
ATOM 664 O O . ILE A 1 91 ? -11.028 4.726 8.186 1.00 98.12 91 ILE A O 1
ATOM 668 N N . PRO A 1 92 ? -11.147 2.582 8.899 1.00 98.56 92 PRO A N 1
ATOM 669 C CA . PRO A 1 92 ? -9.716 2.342 8.774 1.00 98.56 92 PRO A CA 1
ATOM 670 C C . PRO A 1 92 ? -9.176 2.595 7.362 1.00 98.56 92 PRO A C 1
ATOM 672 O O . PRO A 1 92 ? -9.779 2.175 6.366 1.00 98.56 92 PRO A O 1
ATOM 675 N N . VAL A 1 93 ? -8.018 3.251 7.296 1.00 98.62 93 VAL A N 1
ATOM 676 C CA . VAL A 1 93 ? -7.249 3.486 6.070 1.00 98.62 93 VAL A CA 1
ATOM 677 C C . VAL A 1 93 ? -5.957 2.679 6.135 1.00 98.62 93 VAL A C 1
ATOM 679 O O . VAL A 1 93 ? -5.154 2.850 7.049 1.00 98.62 93 VAL A O 1
ATOM 682 N N . ILE A 1 94 ? -5.750 1.812 5.150 1.00 98.69 94 ILE A N 1
ATOM 683 C CA . ILE A 1 94 ? -4.562 0.969 5.013 1.00 98.69 94 ILE A CA 1
ATOM 684 C C . ILE A 1 94 ? -3.674 1.577 3.926 1.00 98.69 94 ILE A C 1
ATOM 686 O O . ILE A 1 94 ? -4.123 1.782 2.795 1.00 98.69 94 ILE A O 1
ATOM 690 N N . ALA A 1 95 ? -2.418 1.878 4.250 1.00 98.50 95 ALA A N 1
ATOM 691 C CA . ALA A 1 95 ? -1.453 2.345 3.263 1.00 98.50 95 ALA A CA 1
ATOM 692 C C . ALA A 1 95 ? -0.775 1.146 2.594 1.00 98.50 95 ALA A C 1
ATOM 694 O O . ALA A 1 95 ? 0.002 0.434 3.226 1.00 98.50 95 ALA A O 1
ATOM 695 N N . SER A 1 96 ? -1.063 0.934 1.310 1.00 98.50 96 SER A N 1
ATOM 696 C CA . SER A 1 96 ? -0.327 -0.029 0.489 1.00 98.50 96 SER A CA 1
ATOM 697 C C . SER A 1 96 ? 1.002 0.586 0.072 1.00 98.50 96 SER A C 1
ATOM 699 O O . SER A 1 96 ? 1.035 1.702 -0.457 1.00 98.50 96 SER A O 1
ATOM 701 N N . VAL A 1 97 ? 2.098 -0.131 0.297 1.00 98.06 97 VAL A N 1
ATOM 702 C CA . VAL A 1 97 ? 3.458 0.333 0.005 1.00 98.06 97 VAL A CA 1
ATOM 703 C C . VAL A 1 97 ? 4.190 -0.661 -0.880 1.00 98.06 97 VAL A C 1
ATOM 705 O O . VAL A 1 97 ? 3.989 -1.871 -0.781 1.00 98.06 97 VAL A O 1
ATOM 708 N N . PHE A 1 98 ? 5.055 -0.151 -1.750 1.00 96.06 98 PHE A N 1
ATOM 709 C CA . PHE A 1 98 ? 6.000 -0.973 -2.498 1.00 96.06 98 PHE A CA 1
ATOM 710 C C . PHE A 1 98 ? 7.396 -0.347 -2.469 1.00 96.06 98 PHE A C 1
ATOM 712 O O . PHE A 1 98 ? 7.542 0.871 -2.359 1.00 96.06 98 PHE A O 1
ATOM 719 N N . GLY A 1 99 ? 8.413 -1.188 -2.629 1.00 93.81 99 GLY A N 1
ATOM 720 C CA . GLY A 1 99 ? 9.812 -0.795 -2.744 1.00 93.81 99 GLY A CA 1
ATOM 721 C C . GLY A 1 99 ? 10.536 -1.680 -3.753 1.00 93.81 99 GLY A C 1
ATOM 722 O O . GLY A 1 99 ? 10.069 -2.766 -4.097 1.00 93.81 99 GLY A O 1
ATOM 723 N N . ARG A 1 100 ? 11.669 -1.203 -4.269 1.00 91.88 100 ARG A N 1
ATOM 724 C CA . ARG A 1 100 ? 12.581 -2.000 -5.109 1.00 91.88 100 ARG A CA 1
ATOM 725 C C . ARG A 1 100 ? 13.695 -2.664 -4.300 1.00 91.88 100 ARG A C 1
ATOM 727 O O . ARG A 1 100 ? 14.346 -3.572 -4.813 1.00 91.88 100 ARG A O 1
ATOM 734 N N . SER A 1 101 ? 13.889 -2.225 -3.060 1.00 93.38 101 SER A N 1
ATOM 735 C CA . SER A 1 101 ? 14.788 -2.802 -2.061 1.00 93.38 101 SER A CA 1
ATOM 736 C C . SER A 1 101 ? 14.115 -2.790 -0.686 1.00 93.38 101 SER A C 1
ATOM 738 O O . SER A 1 101 ? 13.105 -2.104 -0.495 1.00 93.38 101 SER A O 1
ATOM 740 N N . ILE A 1 102 ? 14.670 -3.534 0.272 1.00 94.56 102 ILE A N 1
ATOM 741 C CA . ILE A 1 102 ? 14.168 -3.577 1.652 1.00 94.56 102 ILE A CA 1
ATOM 742 C C . ILE A 1 102 ? 14.220 -2.178 2.283 1.00 94.56 102 ILE A C 1
ATOM 744 O O . ILE A 1 102 ? 13.264 -1.746 2.922 1.00 94.56 102 ILE A O 1
ATOM 748 N N . GLU A 1 103 ? 15.282 -1.415 2.024 1.00 96.06 103 GLU A N 1
ATOM 749 C CA . GLU A 1 103 ? 15.446 -0.051 2.534 1.00 96.06 103 GLU A CA 1
ATOM 750 C C . GLU A 1 103 ? 14.342 0.881 2.025 1.00 96.06 103 GLU A C 1
ATOM 752 O O . GLU A 1 103 ? 13.844 1.715 2.781 1.00 96.06 103 GLU A O 1
ATOM 757 N N . GLU A 1 104 ? 13.920 0.727 0.763 1.00 96.38 104 GLU A N 1
ATOM 758 C CA . GLU A 1 104 ? 12.790 1.490 0.229 1.00 96.38 104 GLU A CA 1
ATOM 759 C C . GLU A 1 104 ? 11.470 1.108 0.907 1.00 96.38 104 GLU A C 1
ATOM 761 O O . GLU A 1 104 ? 10.682 2.004 1.217 1.00 96.38 104 GLU A O 1
ATOM 766 N N . TYR A 1 105 ? 11.226 -0.181 1.180 1.00 97.50 105 TYR A N 1
ATOM 767 C CA . TYR A 1 105 ? 10.044 -0.600 1.943 1.00 97.50 105 TYR A CA 1
ATOM 768 C C . TYR A 1 105 ? 10.026 0.042 3.333 1.00 97.50 105 TYR A C 1
ATOM 770 O O . TYR A 1 105 ? 9.019 0.644 3.709 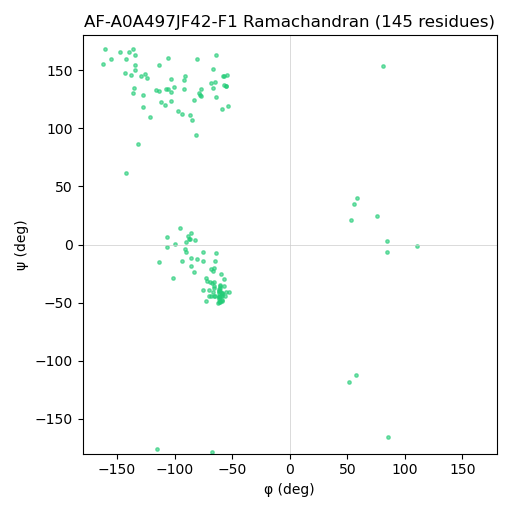1.00 97.50 105 TYR A O 1
ATOM 778 N N . VAL A 1 106 ? 11.145 -0.022 4.062 1.00 98.12 106 VAL A N 1
ATOM 779 C CA . VAL A 1 106 ? 11.282 0.559 5.406 1.00 98.12 106 VAL A CA 1
ATOM 780 C C . VAL A 1 106 ? 11.080 2.073 5.381 1.00 98.12 106 VAL A C 1
ATOM 782 O O . VAL A 1 106 ? 10.353 2.609 6.217 1.00 98.12 106 VAL A O 1
ATOM 785 N N . GLU A 1 107 ? 11.690 2.782 4.428 1.00 98.31 107 GLU A N 1
ATOM 786 C CA . GLU A 1 107 ? 11.551 4.238 4.302 1.00 98.31 107 GLU A CA 1
ATOM 787 C C . GLU A 1 107 ? 10.093 4.649 4.068 1.00 98.31 107 GLU A C 1
ATOM 789 O O . GLU A 1 107 ? 9.572 5.531 4.759 1.00 98.31 107 GLU A O 1
ATOM 794 N N . VAL A 1 108 ? 9.425 4.004 3.110 1.00 98.25 108 VAL A N 1
ATOM 795 C CA . VAL A 1 108 ? 8.047 4.336 2.737 1.00 98.25 108 VAL A CA 1
ATOM 796 C C . VAL A 1 108 ? 7.076 3.963 3.857 1.00 98.25 108 VAL A C 1
ATOM 798 O O . VAL A 1 108 ? 6.220 4.776 4.208 1.00 98.25 108 VAL A O 1
ATOM 801 N N . ALA A 1 109 ? 7.222 2.777 4.454 1.00 98.38 109 ALA A N 1
ATOM 802 C CA . ALA A 1 109 ? 6.386 2.338 5.567 1.00 98.38 109 ALA A CA 1
ATOM 803 C C . ALA A 1 109 ? 6.521 3.286 6.767 1.00 98.38 109 ALA A C 1
ATOM 805 O O . ALA A 1 109 ? 5.512 3.799 7.255 1.00 98.38 109 ALA A O 1
ATOM 806 N N . LYS A 1 110 ? 7.754 3.624 7.176 1.00 98.12 110 LYS A N 1
ATOM 807 C CA . LYS A 1 110 ? 7.998 4.589 8.262 1.00 98.12 110 LYS A CA 1
ATOM 808 C C . LYS A 1 110 ? 7.439 5.971 7.954 1.00 98.12 110 LYS A C 1
ATOM 810 O O . LYS A 1 110 ? 6.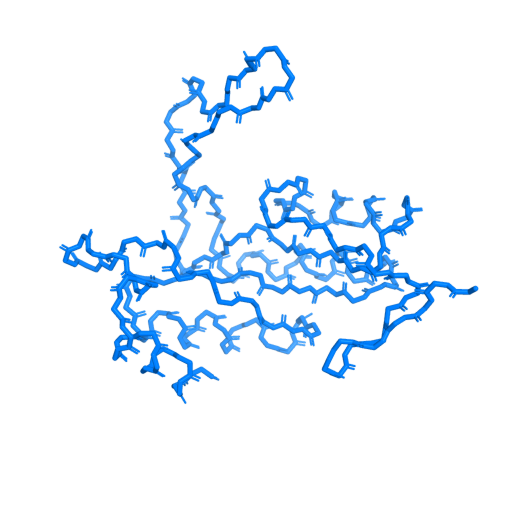952 6.646 8.855 1.00 98.12 110 LYS A O 1
ATOM 815 N N . GLY A 1 111 ? 7.491 6.389 6.692 1.00 98.06 111 GLY A N 1
ATOM 816 C CA . GLY A 1 111 ? 6.933 7.660 6.244 1.00 98.06 111 GLY A CA 1
ATOM 817 C C . GLY A 1 111 ? 5.405 7.738 6.291 1.00 98.06 111 GLY A C 1
ATOM 818 O O . GLY A 1 111 ? 4.869 8.845 6.302 1.00 98.06 111 GLY A O 1
ATOM 819 N N . LEU A 1 112 ? 4.707 6.596 6.307 1.00 98.25 112 LEU A N 1
ATOM 820 C CA . LEU A 1 112 ? 3.243 6.517 6.263 1.00 98.25 112 LEU A CA 1
ATOM 821 C C . LEU A 1 112 ? 2.603 5.962 7.548 1.00 98.25 112 LEU A C 1
ATOM 823 O O . LEU A 1 112 ? 1.400 6.152 7.733 1.00 98.25 112 LEU A O 1
ATOM 827 N N . GLN A 1 113 ? 3.374 5.324 8.438 1.00 97.06 113 GLN A N 1
ATOM 828 C CA . GLN A 1 113 ? 2.862 4.617 9.624 1.00 97.06 113 GLN A CA 1
ATOM 829 C C . GLN A 1 113 ? 2.027 5.493 10.570 1.00 97.06 113 GLN A C 1
ATOM 831 O O . GLN A 1 113 ? 1.033 5.021 11.108 1.00 97.06 113 GLN A O 1
ATOM 836 N N . ASP A 1 114 ? 2.377 6.772 10.732 1.00 97.56 114 ASP A N 1
ATOM 837 C CA . ASP A 1 114 ? 1.651 7.687 11.627 1.00 97.56 114 ASP A CA 1
ATOM 838 C C . ASP A 1 114 ? 0.367 8.241 10.987 1.00 97.56 114 ASP A C 1
ATOM 840 O O . ASP A 1 114 ? -0.477 8.843 11.655 1.00 97.56 114 ASP A O 1
ATOM 844 N N . TYR A 1 115 ? 0.207 8.055 9.674 1.00 98.00 115 TYR A N 1
ATOM 845 C CA . TYR A 1 115 ? -0.922 8.577 8.911 1.00 98.00 115 TYR A CA 1
ATOM 846 C C . TYR A 1 115 ? -1.976 7.508 8.618 1.00 98.00 115 TYR A C 1
ATOM 848 O O . TYR A 1 115 ? -3.152 7.853 8.504 1.00 98.00 115 TYR A O 1
ATOM 856 N N . ALA A 1 116 ? -1.598 6.233 8.520 1.00 97.94 116 ALA A N 1
ATOM 857 C CA . ALA A 1 116 ? -2.500 5.114 8.244 1.00 97.94 116 ALA A CA 1
ATOM 858 C C . ALA A 1 116 ? -2.761 4.258 9.494 1.00 97.94 116 ALA A C 1
ATOM 860 O O . ALA A 1 116 ? -2.002 4.289 10.454 1.00 97.94 116 ALA A O 1
ATOM 861 N N . ASP A 1 117 ? -3.843 3.480 9.492 1.00 98.25 117 ASP A N 1
ATOM 862 C CA . ASP A 1 117 ? -4.176 2.568 10.597 1.00 98.25 117 ASP A CA 1
ATOM 863 C C . ASP A 1 117 ? -3.467 1.206 10.459 1.00 98.25 117 ASP A C 1
ATOM 865 O O . ASP A 1 117 ? -3.364 0.449 11.426 1.00 98.25 117 ASP A O 1
ATOM 869 N N . ALA A 1 118 ? -2.986 0.885 9.253 1.00 98.19 118 ALA A N 1
ATOM 870 C CA . ALA A 1 118 ? -2.140 -0.267 8.958 1.00 98.19 118 ALA A CA 1
ATOM 871 C C . ALA A 1 118 ? -1.299 -0.032 7.692 1.00 98.19 118 ALA A C 1
ATOM 873 O O . ALA A 1 118 ? -1.657 0.783 6.836 1.00 98.19 118 ALA A O 1
ATOM 874 N N . ILE A 1 119 ? -0.219 -0.801 7.562 1.00 98.12 119 ILE A N 1
ATOM 875 C CA . ILE A 1 119 ? 0.606 -0.892 6.355 1.00 98.12 119 ILE A CA 1
ATOM 876 C C . ILE A 1 119 ? 0.324 -2.229 5.660 1.00 98.12 119 ILE A C 1
ATOM 878 O O . ILE A 1 119 ? 0.290 -3.274 6.306 1.00 98.12 119 ILE A O 1
ATOM 882 N N . GLU A 1 120 ? 0.132 -2.191 4.345 1.00 98.00 120 GLU A N 1
ATOM 883 C CA . GLU A 1 120 ? 0.074 -3.365 3.473 1.00 98.00 120 GLU A CA 1
ATOM 884 C C . GLU A 1 120 ? 1.344 -3.408 2.614 1.00 98.00 120 GLU A C 1
ATOM 886 O O . GLU A 1 120 ? 1.612 -2.488 1.840 1.00 98.00 120 GLU A O 1
ATOM 891 N N . LEU A 1 121 ? 2.121 -4.484 2.733 1.00 97.38 121 LEU A N 1
ATOM 892 C CA . LEU A 1 121 ? 3.328 -4.700 1.938 1.00 97.38 121 LEU A CA 1
ATOM 893 C C . LEU A 1 121 ? 2.971 -5.345 0.597 1.00 97.38 121 LEU A C 1
ATOM 895 O O . LEU A 1 121 ? 2.669 -6.536 0.524 1.00 97.38 121 LEU A O 1
ATOM 899 N N . ASN A 1 122 ? 3.046 -4.577 -0.488 1.00 96.69 122 ASN A N 1
ATOM 900 C CA . ASN A 1 122 ? 2.926 -5.126 -1.832 1.00 96.69 122 ASN A CA 1
ATOM 901 C C . ASN A 1 122 ? 4.272 -5.726 -2.272 1.00 96.69 122 ASN A C 1
ATOM 903 O O . ASN A 1 122 ? 5.130 -5.022 -2.806 1.00 96.69 122 ASN A O 1
ATOM 907 N N . LEU A 1 123 ? 4.439 -7.036 -2.069 1.00 95.25 123 LEU A N 1
ATOM 908 C CA . LEU A 1 123 ? 5.635 -7.808 -2.448 1.00 95.25 123 LEU A CA 1
ATOM 909 C C . LEU A 1 123 ? 5.598 -8.349 -3.891 1.00 95.25 123 LEU A C 1
ATOM 911 O O . LEU A 1 123 ? 6.496 -9.083 -4.305 1.00 95.25 123 LEU A O 1
ATOM 915 N N . SER A 1 124 ? 4.572 -7.998 -4.677 1.00 88.81 124 SER A N 1
ATOM 916 C CA . SER A 1 124 ? 4.434 -8.436 -6.072 1.00 88.81 124 SER A CA 1
ATOM 917 C C . SER A 1 124 ? 5.189 -7.539 -7.061 1.00 88.81 124 SER A C 1
ATOM 919 O O . SER A 1 124 ? 4.977 -7.643 -8.269 1.00 88.81 124 SER A O 1
ATOM 921 N N . CYS A 1 125 ? 6.019 -6.617 -6.569 1.00 77.25 125 CYS A N 1
ATOM 922 C CA . CYS A 1 125 ? 6.839 -5.738 -7.395 1.00 77.25 125 CYS A CA 1
ATOM 923 C C . CYS A 1 125 ? 8.223 -6.362 -7.630 1.00 77.25 125 CYS A C 1
ATOM 925 O O . CYS A 1 125 ? 8.776 -6.971 -6.711 1.00 77.25 125 CYS A O 1
ATOM 927 N N . PRO A 1 126 ? 8.799 -6.219 -8.836 1.00 72.31 126 PRO A N 1
ATOM 928 C CA . PRO A 1 126 ? 10.147 -6.695 -9.091 1.00 72.31 126 PRO A CA 1
ATOM 929 C C . PRO A 1 126 ? 11.162 -5.877 -8.286 1.00 72.31 126 PRO A C 1
ATOM 931 O O . PRO A 1 126 ? 11.113 -4.642 -8.265 1.00 72.31 126 PRO A O 1
ATOM 934 N N . ASN A 1 127 ? 12.095 -6.580 -7.654 1.00 69.69 127 ASN A N 1
ATOM 935 C CA . ASN A 1 127 ? 13.270 -6.018 -7.008 1.00 69.69 127 ASN A CA 1
ATOM 936 C C . ASN A 1 127 ? 14.238 -5.418 -8.051 1.00 69.69 127 ASN A C 1
ATOM 938 O O . ASN A 1 127 ? 13.972 -5.407 -9.259 1.00 69.69 127 ASN A O 1
ATOM 942 N N . ILE A 1 128 ? 15.374 -4.886 -7.596 1.00 64.50 128 ILE A N 1
ATOM 943 C CA . ILE A 1 128 ? 16.405 -4.306 -8.479 1.00 64.50 128 ILE A CA 1
ATOM 944 C C . ILE A 1 128 ? 16.912 -5.320 -9.527 1.00 64.50 128 ILE A C 1
ATOM 946 O O . ILE A 1 128 ? 17.233 -4.917 -10.643 1.00 64.50 128 ILE A O 1
ATOM 950 N N . GLU A 1 129 ? 16.897 -6.615 -9.210 1.00 70.44 129 GLU A N 1
ATOM 951 C CA . GLU A 1 129 ? 17.327 -7.722 -10.077 1.00 70.44 129 GLU A CA 1
ATOM 952 C C . GLU A 1 129 ? 16.203 -8.303 -10.958 1.00 70.44 129 GLU A C 1
ATOM 954 O O . GLU A 1 129 ? 16.420 -9.257 -11.703 1.00 70.44 129 GLU A O 1
ATOM 959 N N . GLY A 1 130 ? 14.989 -7.748 -10.889 1.00 75.38 130 GLY A N 1
ATOM 960 C CA . GLY A 1 130 ? 13.843 -8.190 -11.686 1.00 75.38 130 GLY A CA 1
ATOM 961 C C . GLY A 1 130 ? 13.055 -9.376 -11.114 1.00 75.38 130 GLY A C 1
ATOM 962 O O . GLY A 1 130 ? 12.095 -9.807 -11.751 1.00 75.38 130 GLY A O 1
ATOM 963 N N . LYS A 1 131 ? 13.401 -9.887 -9.925 1.00 79.19 131 LYS A N 1
ATOM 964 C CA . LYS A 1 131 ? 12.655 -10.954 -9.229 1.00 79.19 131 LYS A CA 1
ATOM 965 C C . LYS A 1 131 ? 11.596 -10.368 -8.300 1.00 79.19 131 LYS A C 1
ATOM 967 O O . LYS A 1 131 ? 11.819 -9.330 -7.688 1.00 79.19 131 LYS A O 1
ATOM 972 N N . LEU A 1 132 ? 10.451 -11.028 -8.156 1.00 85.19 132 LEU A N 1
ATOM 973 C CA . LEU A 1 132 ? 9.440 -10.603 -7.184 1.00 85.19 132 LEU A CA 1
ATOM 974 C C . LEU A 1 132 ? 9.858 -11.021 -5.771 1.00 85.19 132 LEU A C 1
ATOM 976 O O . LEU A 1 132 ? 10.197 -12.184 -5.569 1.00 85.19 132 LEU A O 1
ATOM 980 N N . PHE A 1 133 ? 9.751 -10.119 -4.788 1.00 90.31 133 PHE A N 1
ATOM 981 C CA . PHE A 1 133 ? 10.006 -10.458 -3.379 1.00 90.31 133 PHE A CA 1
ATOM 982 C C . PHE A 1 133 ? 9.132 -11.633 -2.922 1.00 90.31 133 PHE A C 1
ATOM 984 O O . PHE A 1 133 ? 9.628 -12.561 -2.296 1.00 90.31 133 PHE A O 1
ATOM 991 N N . ALA A 1 134 ? 7.859 -11.653 -3.332 1.00 92.88 134 ALA A N 1
ATOM 992 C CA . ALA A 1 134 ? 6.907 -12.715 -2.995 1.00 92.88 134 ALA A CA 1
ATOM 993 C C . ALA A 1 134 ? 7.246 -14.108 -3.567 1.00 92.88 134 ALA A C 1
ATOM 995 O O . ALA A 1 134 ? 6.621 -15.089 -3.172 1.00 92.88 134 ALA A O 1
ATOM 996 N N . GLN A 1 135 ? 8.175 -14.211 -4.525 1.00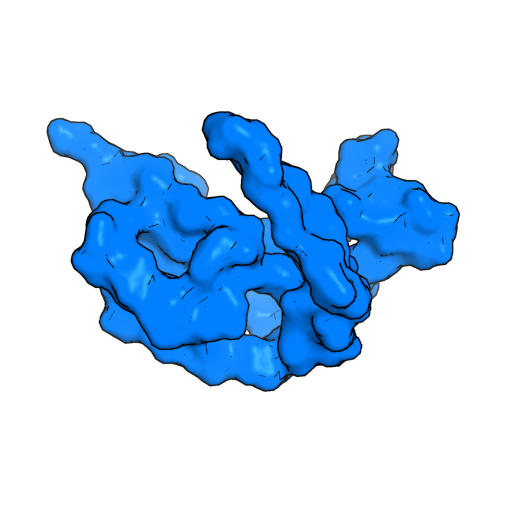 92.81 135 GLN A N 1
ATOM 997 C CA . GLN A 1 135 ? 8.594 -15.494 -5.108 1.00 92.81 135 GLN A CA 1
ATOM 998 C C . GLN A 1 135 ? 9.787 -16.124 -4.379 1.00 92.81 135 GLN A C 1
ATOM 1000 O O . GLN A 1 135 ? 10.178 -17.240 -4.713 1.00 92.81 135 GLN A O 1
ATOM 1005 N N . ASP A 1 136 ? 10.341 -15.430 -3.388 1.00 92.31 136 ASP A N 1
ATOM 1006 C CA . ASP A 1 136 ? 11.458 -15.887 -2.577 1.00 92.31 136 ASP A CA 1
ATOM 1007 C C . ASP A 1 136 ? 11.080 -15.766 -1.093 1.00 92.31 136 ASP A C 1
ATOM 1009 O O . ASP A 1 136 ? 10.750 -14.686 -0.593 1.00 92.31 136 ASP A O 1
ATOM 1013 N N . ALA A 1 137 ? 11.064 -16.902 -0.395 1.00 94.31 137 ALA A N 1
ATOM 1014 C CA . ALA A 1 137 ? 10.631 -16.961 0.996 1.00 94.31 137 ALA A CA 1
ATOM 1015 C C . ALA A 1 137 ? 11.591 -16.220 1.939 1.00 94.31 137 ALA A C 1
ATOM 1017 O O . ALA A 1 137 ? 11.133 -15.634 2.921 1.00 94.31 137 ALA A O 1
ATOM 1018 N N . GLU A 1 138 ? 12.892 -16.222 1.638 1.00 94.06 138 GLU A N 1
ATOM 1019 C CA . GLU A 1 138 ? 13.906 -15.539 2.441 1.00 94.06 138 GLU A CA 1
ATOM 1020 C C . GLU A 1 138 ? 13.785 -14.028 2.252 1.00 94.06 138 GLU A C 1
ATOM 1022 O O . GLU A 1 138 ? 13.618 -13.306 3.233 1.00 94.06 138 GLU A O 1
ATOM 1027 N N . LEU A 1 139 ? 13.694 -13.553 1.005 1.00 91.94 139 LEU A N 1
ATOM 1028 C CA . LEU A 1 139 ? 13.471 -12.127 0.735 1.00 91.94 139 LEU A CA 1
ATOM 1029 C C . LEU A 1 139 ? 12.141 -11.623 1.311 1.00 91.94 139 LEU A C 1
ATOM 1031 O O . LEU A 1 139 ? 12.074 -10.519 1.848 1.00 91.94 139 LEU A O 1
ATOM 1035 N N . SER A 1 140 ? 11.070 -12.418 1.222 1.00 94.81 140 SER A N 1
ATOM 1036 C CA . SER A 1 140 ? 9.782 -12.070 1.837 1.00 94.81 140 SER A CA 1
ATOM 1037 C C . SER A 1 140 ? 9.897 -11.942 3.357 1.00 94.81 140 SER A C 1
ATOM 1039 O O . SER A 1 140 ? 9.371 -10.990 3.934 1.00 94.81 140 SER A O 1
ATOM 1041 N N . TYR A 1 141 ? 10.591 -12.883 4.005 1.00 96.25 141 TYR A N 1
ATOM 1042 C CA . TYR A 1 141 ? 10.846 -12.838 5.442 1.00 96.25 141 TYR A CA 1
ATOM 1043 C C . TYR A 1 141 ? 11.660 -11.601 5.832 1.00 96.25 141 TYR A C 1
ATOM 1045 O O . TYR A 1 141 ? 11.294 -10.913 6.782 1.00 96.25 141 TYR A O 1
ATOM 1053 N N . GLU A 1 142 ? 12.721 -11.286 5.088 1.00 95.62 142 GLU A N 1
ATOM 1054 C CA . GLU A 1 142 ? 13.562 -10.123 5.361 1.00 95.62 142 GLU A CA 1
ATOM 1055 C C . GLU A 1 142 ? 12.779 -8.812 5.262 1.00 95.62 142 GLU A C 1
ATOM 1057 O O . GLU A 1 142 ? 12.840 -8.007 6.189 1.00 95.62 142 GLU A O 1
ATOM 1062 N N . VAL A 1 143 ? 11.974 -8.614 4.209 1.00 95.38 143 VAL A N 1
ATOM 1063 C CA . VAL A 1 143 ? 11.145 -7.400 4.089 1.00 95.38 143 VAL A CA 1
ATOM 1064 C C . VAL A 1 143 ? 10.186 -7.269 5.275 1.00 95.38 143 VAL A C 1
ATOM 1066 O O . VAL A 1 143 ? 10.054 -6.185 5.835 1.00 95.38 143 VAL A O 1
ATOM 1069 N N . VAL A 1 144 ? 9.526 -8.359 5.681 1.00 96.31 144 VAL A N 1
ATOM 1070 C CA . VAL A 1 144 ? 8.577 -8.342 6.808 1.00 96.31 144 VAL A CA 1
ATOM 1071 C C . VAL A 1 144 ? 9.279 -8.130 8.152 1.00 96.31 144 VAL A C 1
ATOM 1073 O O . VAL A 1 144 ? 8.692 -7.535 9.047 1.00 96.31 144 VAL A O 1
ATOM 1076 N N . ARG A 1 145 ? 10.512 -8.619 8.321 1.00 97.56 145 ARG A N 1
ATOM 1077 C CA . ARG A 1 145 ? 11.284 -8.455 9.561 1.00 97.56 145 ARG A CA 1
ATOM 1078 C C . ARG A 1 145 ? 11.740 -7.011 9.771 1.00 97.56 145 ARG A C 1
ATOM 1080 O O . ARG A 1 145 ? 11.777 -6.558 10.911 1.00 97.56 145 ARG A O 1
ATOM 1087 N N . GLU A 1 146 ? 12.143 -6.331 8.700 1.00 97.06 146 GLU A N 1
ATOM 1088 C CA . GLU A 1 146 ? 12.730 -4.987 8.782 1.00 97.06 146 GLU A CA 1
ATOM 1089 C C . GLU A 1 146 ? 11.691 -3.855 8.864 1.00 97.06 146 GLU A C 1
ATOM 1091 O O . GLU A 1 146 ? 12.019 -2.761 9.338 1.00 97.06 146 GLU A O 1
ATOM 1096 N N . VAL A 1 147 ? 10.461 -4.090 8.387 1.00 94.12 147 VAL A N 1
ATOM 1097 C CA . VAL A 1 147 ? 9.352 -3.115 8.403 1.00 94.12 147 VAL A CA 1
ATOM 1098 C C . VAL A 1 147 ? 8.555 -3.192 9.700 1.00 94.12 147 VAL A C 1
ATOM 1100 O O . VAL A 1 147 ? 8.371 -2.115 10.314 1.00 94.12 147 VAL A O 1
#

Mean predicted aligned error: 3.25 Å

Nearest PDB structures (foldseek):
  3c3n-assembly1_B  TM=8.508E-01  e=3.545E-12  Trypanosoma cruzi
  3w87-assembly1_A  TM=8.678E-01  e=1.695E-11  Trypanosoma cruzi strain CL Brener
  2djl-assembly1_A  TM=8.533E-01  e=2.676E-11  Tryp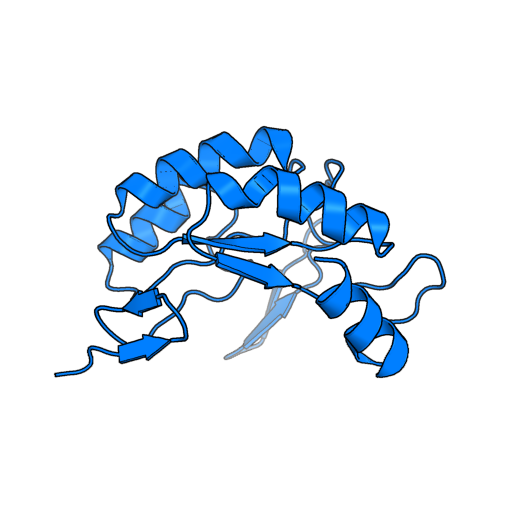anosoma cruzi
  3c61-assembly2_C  TM=8.527E-01  e=3.049E-11  Leishmania donovani
  3tro-assembly1_B  TM=8.234E-01  e=5.734E-10  Leishmania major strain Friedlin